Protein AF-A0A937UUH0-F1 (afdb_monomer)

Sequence (78 aa):
MFVFAAIAFPVVLLGLLLAMERVERPLNAAD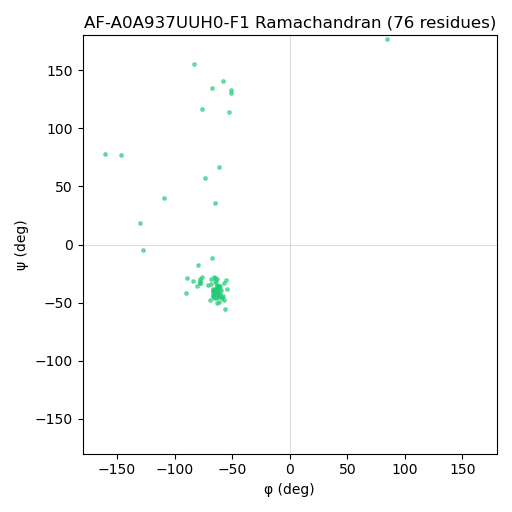TRKGIEGFLDNARPDEVNTFVNQGLAAALERYRRRLRRPPPGKHRAA

Solvent-accessible surface area (backbone atoms only — not comparable to full-atom values): 4686 Å² total; per-residue (Å²): 117,67,68,58,50,68,56,47,48,61,53,53,51,50,50,53,59,63,47,36,65,71,59,44,50,64,53,58,71,50,49,50,73,74,50,44,59,58,38,75,77,66,59,47,74,74,40,51,52,34,28,75,77,63,32,63,71,56,20,49,54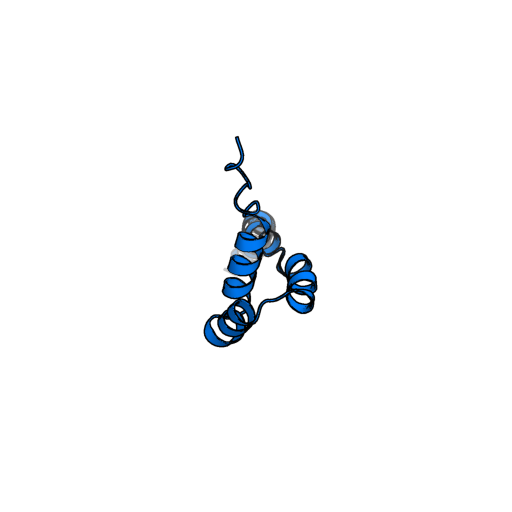,52,52,50,51,55,74,68,47,72,76,82,71,92,80,82,86,129

Organism: NCBI:txid1836974

Foldseek 3Di:
DVVCCVVVVVVVVVVVVVCVVVVVVVVVVCPVVVQVVVCVVPPDPVLVVCCVPPNSVRSSVVVVVVVPDDDPDPPPDD

Radius of gyration: 22.07 Å; Cα contacts (8 Å, |Δi|>4): 22; chains: 1; bounding box: 68×20×51 Å

pLDDT: mean 80.17, std 13.59, range [53.19, 95.94]

Mean predicted aligned error: 11.37 Å

Structure (mmCIF, N/CA/C/O backbone):
data_AF-A0A937UUH0-F1
#
_entry.id   AF-A0A937UUH0-F1
#
loop_
_atom_site.group_PDB
_atom_site.id
_atom_site.type_symbol
_atom_site.label_atom_id
_atom_site.label_alt_id
_atom_site.label_comp_id
_atom_site.label_asym_id
_atom_site.label_entity_id
_atom_site.label_seq_id
_atom_site.pdbx_PDB_ins_code
_atom_site.Cartn_x
_atom_site.Cartn_y
_atom_site.Cartn_z
_atom_site.occupancy
_atom_site.B_iso_or_equiv
_atom_site.auth_seq_id
_atom_site.auth_comp_id
_atom_site.auth_asym_id
_atom_site.auth_atom_id
_atom_site.pdbx_PDB_model_num
ATOM 1 N N . MET A 1 1 ? 24.678 -7.187 -26.391 1.00 74.31 1 MET A N 1
ATOM 2 C CA . MET A 1 1 ? 23.964 -7.586 -25.154 1.00 74.31 1 MET A CA 1
ATOM 3 C C . MET A 1 1 ? 23.787 -6.406 -24.195 1.00 74.31 1 MET A C 1
ATOM 5 O O . MET A 1 1 ? 22.649 -6.077 -23.895 1.00 74.31 1 MET A O 1
ATOM 9 N N . PHE A 1 2 ? 24.853 -5.697 -23.799 1.00 86.19 2 PHE A N 1
ATOM 10 C CA . PHE A 1 2 ? 24.767 -4.545 -22.876 1.00 86.19 2 PHE A CA 1
ATOM 11 C C . PHE A 1 2 ? 23.958 -3.338 -23.382 1.00 86.19 2 PHE A C 1
ATOM 13 O O . PHE A 1 2 ? 23.256 -2.714 -22.597 1.00 86.19 2 PHE A O 1
ATOM 20 N N . VAL A 1 3 ? 24.000 -3.035 -24.684 1.00 91.25 3 VAL A N 1
ATOM 21 C CA . VAL A 1 3 ? 23.275 -1.885 -25.268 1.00 91.25 3 VAL A CA 1
ATOM 22 C C . VAL A 1 3 ? 21.759 -2.002 -25.076 1.00 91.25 3 VAL A C 1
ATOM 24 O O . VAL A 1 3 ? 21.096 -1.023 -24.755 1.00 91.25 3 VAL A O 1
ATOM 27 N N . PHE A 1 4 ? 21.213 -3.215 -25.200 1.00 93.12 4 PHE A N 1
ATOM 28 C CA . PHE A 1 4 ? 19.791 -3.459 -24.960 1.00 93.12 4 PHE A CA 1
ATOM 29 C C . PHE A 1 4 ? 19.428 -3.234 -23.489 1.00 93.12 4 PHE A C 1
ATOM 31 O O . PHE A 1 4 ? 18.450 -2.555 -23.202 1.00 93.12 4 PHE A O 1
ATOM 38 N N . ALA A 1 5 ? 20.246 -3.734 -22.557 1.00 91.25 5 ALA A N 1
ATOM 39 C CA . ALA A 1 5 ? 20.036 -3.521 -21.127 1.00 91.25 5 ALA A CA 1
ATOM 40 C C . ALA A 1 5 ? 20.138 -2.035 -20.739 1.00 91.25 5 ALA A C 1
ATOM 42 O O . ALA A 1 5 ? 19.329 -1.559 -19.950 1.00 91.25 5 ALA A O 1
ATOM 43 N N . ALA A 1 6 ? 21.074 -1.292 -21.336 1.00 94.31 6 ALA A N 1
ATOM 44 C CA . ALA A 1 6 ? 21.260 0.137 -21.085 1.00 94.31 6 ALA A CA 1
ATOM 45 C C . ALA A 1 6 ? 20.043 0.987 -21.492 1.00 94.31 6 ALA A C 1
ATOM 47 O O . ALA A 1 6 ? 19.783 2.010 -20.867 1.00 94.31 6 ALA A O 1
ATOM 48 N N . ILE A 1 7 ? 19.285 0.554 -22.505 1.00 93.75 7 ILE A N 1
ATOM 49 C CA . ILE A 1 7 ? 18.058 1.227 -22.961 1.00 93.75 7 ILE A CA 1
ATOM 50 C C . ILE A 1 7 ? 16.828 0.684 -22.224 1.00 93.75 7 ILE A C 1
ATOM 52 O O . ILE A 1 7 ? 15.959 1.447 -21.813 1.00 93.75 7 ILE A O 1
ATOM 56 N N . ALA A 1 8 ? 16.751 -0.631 -22.017 1.00 95.12 8 ALA A N 1
ATOM 57 C CA . ALA A 1 8 ? 15.622 -1.263 -21.346 1.00 95.12 8 ALA A CA 1
ATOM 58 C C . ALA A 1 8 ? 15.528 -0.858 -19.869 1.00 95.12 8 ALA A C 1
ATOM 60 O O . ALA A 1 8 ? 14.431 -0.632 -19.368 1.00 95.12 8 ALA A O 1
ATOM 61 N N . PHE A 1 9 ? 16.662 -0.725 -19.176 1.00 94.56 9 PHE A N 1
ATOM 62 C CA . PHE A 1 9 ? 16.702 -0.376 -17.757 1.00 94.56 9 PHE A CA 1
ATOM 63 C C . PHE A 1 9 ? 15.980 0.944 -17.423 1.00 94.56 9 PHE A C 1
ATOM 65 O O . PHE A 1 9 ? 15.054 0.900 -16.612 1.00 94.56 9 PHE A O 1
ATOM 7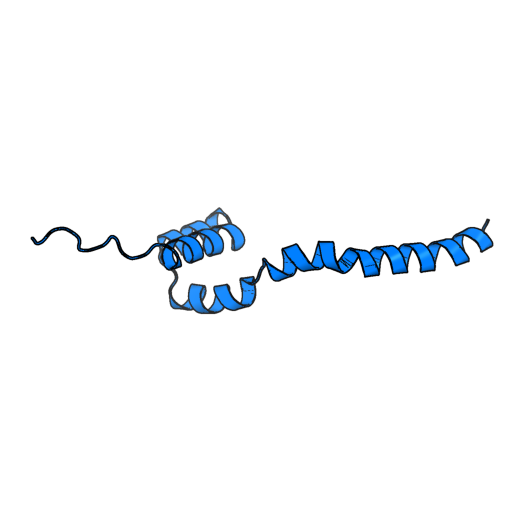2 N N . PRO A 1 10 ? 16.306 2.100 -18.041 1.00 95.12 10 PRO A N 1
ATOM 73 C CA . PRO A 1 10 ? 15.605 3.350 -17.750 1.00 95.12 10 PRO A CA 1
ATOM 74 C C . PRO A 1 10 ? 14.125 3.300 -18.147 1.00 95.12 10 PRO A C 1
ATOM 76 O O . PRO A 1 10 ? 13.296 3.874 -17.449 1.00 95.12 10 PRO A O 1
ATOM 79 N N . VAL A 1 11 ? 13.768 2.577 -19.215 1.00 95.94 11 VAL A N 1
ATOM 80 C CA . VAL A 1 11 ? 12.367 2.416 -19.645 1.00 95.94 11 VAL A CA 1
ATOM 81 C C . VAL A 1 11 ? 11.561 1.609 -18.625 1.00 95.94 11 VAL A C 1
ATOM 83 O O . VAL A 1 11 ? 10.459 2.007 -18.255 1.00 95.94 11 VAL A O 1
ATOM 86 N N . VAL A 1 12 ? 12.119 0.506 -18.121 1.00 94.75 12 VAL A N 1
ATOM 87 C CA . VAL A 1 12 ? 11.499 -0.300 -17.059 1.00 94.75 12 VAL A CA 1
ATOM 88 C C . VAL A 1 12 ? 11.374 0.509 -15.770 1.00 94.75 12 VAL A C 1
ATOM 90 O O . VAL A 1 12 ? 10.337 0.450 -15.113 1.00 94.75 12 VAL A O 1
ATOM 93 N N . LEU A 1 13 ? 12.393 1.298 -15.426 1.00 94.62 13 LEU A N 1
ATOM 94 C CA . LEU A 1 13 ? 12.396 2.133 -14.227 1.00 94.62 13 LEU A CA 1
ATOM 95 C C . LEU A 1 13 ? 11.342 3.246 -14.319 1.00 94.62 13 LEU A C 1
ATOM 97 O O . LEU A 1 13 ? 10.592 3.448 -13.370 1.00 94.62 13 LEU A O 1
ATOM 101 N N . LEU A 1 14 ? 11.203 3.894 -15.480 1.00 93.94 14 LEU A N 1
ATOM 102 C CA . LEU A 1 14 ? 10.114 4.836 -15.758 1.00 93.94 14 LEU A CA 1
ATOM 103 C C . LEU A 1 14 ? 8.738 4.170 -15.668 1.00 93.94 14 LEU A C 1
ATOM 105 O O . LEU A 1 14 ? 7.828 4.745 -15.079 1.00 93.94 14 LEU A O 1
ATOM 109 N N . GLY A 1 15 ? 8.587 2.953 -16.196 1.00 93.19 15 GLY A N 1
ATOM 110 C CA . GLY A 1 15 ? 7.354 2.176 -16.063 1.00 93.19 15 GLY A CA 1
ATOM 111 C C . GLY A 1 15 ? 7.011 1.858 -14.604 1.00 93.19 15 GLY A C 1
ATOM 112 O O . GLY A 1 15 ? 5.864 2.011 -14.193 1.00 93.19 15 GLY A O 1
ATOM 113 N N . LEU A 1 16 ? 8.011 1.484 -13.803 1.00 90.12 16 LEU A N 1
ATOM 114 C CA . LEU A 1 16 ? 7.882 1.265 -12.359 1.00 90.12 16 LEU A CA 1
ATOM 115 C C . LEU A 1 16 ? 7.490 2.544 -11.613 1.00 90.12 16 LEU A C 1
ATOM 117 O O . LEU A 1 16 ? 6.612 2.500 -10.755 1.00 90.12 16 LEU A O 1
ATOM 121 N N . LEU A 1 17 ? 8.107 3.677 -11.954 1.00 89.94 17 LEU A N 1
ATOM 122 C CA . LEU A 1 17 ? 7.768 4.978 -11.378 1.00 89.94 17 LEU A CA 1
ATOM 123 C C . LEU A 1 17 ? 6.353 5.415 -11.760 1.00 89.94 17 LEU A C 1
ATOM 125 O O . LEU A 1 17 ? 5.632 5.908 -10.905 1.00 89.94 17 LEU A O 1
ATOM 129 N N . LEU A 1 18 ? 5.909 5.188 -12.998 1.00 87.75 18 LEU A N 1
ATOM 130 C CA . LEU A 1 18 ? 4.520 5.456 -13.389 1.00 87.75 18 LEU A CA 1
ATOM 131 C C . LEU A 1 18 ? 3.538 4.548 -12.639 1.00 87.75 18 LEU A C 1
ATOM 133 O O . LEU A 1 18 ? 2.460 4.974 -12.229 1.00 87.75 18 LEU A O 1
ATOM 137 N N . ALA A 1 19 ? 3.924 3.288 -12.432 1.00 86.31 19 ALA A N 1
ATOM 138 C CA . ALA A 1 19 ? 3.145 2.331 -11.662 1.00 86.31 19 ALA A CA 1
ATOM 139 C C . ALA A 1 19 ? 3.073 2.680 -10.165 1.00 86.31 19 ALA A C 1
ATOM 141 O O . ALA A 1 19 ? 2.232 2.102 -9.467 1.00 86.31 19 ALA A O 1
ATOM 142 N N . MET A 1 20 ? 3.882 3.630 -9.667 1.00 83.62 20 MET A N 1
ATOM 143 C CA . MET A 1 20 ? 3.801 4.087 -8.279 1.00 83.62 20 MET A CA 1
ATOM 144 C C . MET A 1 20 ? 2.407 4.575 -7.919 1.00 83.62 20 MET A C 1
ATOM 146 O O . MET A 1 20 ? 1.995 4.299 -6.808 1.00 83.62 20 MET A O 1
ATOM 150 N N . GLU A 1 21 ? 1.593 5.129 -8.824 1.00 69.38 21 GLU A N 1
ATOM 151 C CA . GLU A 1 21 ? 0.208 5.493 -8.470 1.00 69.38 21 GLU A CA 1
ATOM 152 C C . GLU A 1 21 ? -0.597 4.279 -7.944 1.00 69.38 21 GLU A C 1
ATOM 154 O O . GLU A 1 21 ? -1.432 4.387 -7.040 1.00 69.38 21 GLU A O 1
ATOM 159 N N . ARG A 1 22 ? -0.317 3.072 -8.456 1.00 73.25 22 ARG A N 1
ATOM 160 C CA . ARG A 1 22 ? -0.951 1.824 -8.005 1.00 73.25 22 ARG A CA 1
ATOM 161 C C . ARG A 1 22 ? -0.392 1.325 -6.671 1.00 73.25 22 ARG A C 1
ATOM 163 O O . ARG A 1 22 ? -1.125 0.668 -5.934 1.00 73.25 22 ARG A O 1
ATOM 170 N N . VAL A 1 23 ? 0.866 1.640 -6.369 1.00 64.75 23 VAL A N 1
ATOM 171 C CA . VAL A 1 23 ? 1.572 1.309 -5.115 1.00 64.75 23 VAL A CA 1
ATOM 172 C C . VAL A 1 23 ? 1.274 2.340 -4.019 1.00 64.75 23 VAL A C 1
ATOM 174 O O . VAL A 1 23 ? 1.165 2.005 -2.843 1.00 64.75 23 VAL A O 1
ATOM 177 N N . GLU A 1 24 ? 1.047 3.587 -4.401 1.00 62.09 24 GLU A N 1
ATOM 178 C CA . GLU A 1 24 ? 0.748 4.711 -3.526 1.00 62.09 24 GLU A CA 1
ATOM 179 C C . GLU A 1 24 ? -0.702 4.685 -3.053 1.00 62.09 24 GLU A C 1
ATOM 181 O O . GLU A 1 24 ? -0.974 5.057 -1.919 1.00 62.09 24 GLU A O 1
ATOM 186 N N . ARG A 1 25 ? -1.656 4.199 -3.859 1.00 59.69 25 ARG A N 1
ATOM 187 C CA . ARG A 1 25 ? -3.059 4.050 -3.424 1.00 59.69 25 ARG A CA 1
ATOM 188 C C . ARG A 1 25 ? -3.246 3.179 -2.168 1.00 59.69 25 ARG A C 1
ATOM 190 O O . ARG A 1 25 ? -3.960 3.629 -1.271 1.00 59.69 25 ARG A O 1
ATOM 197 N N . PRO A 1 26 ? -2.649 1.978 -2.035 1.00 60.06 26 PRO A N 1
ATOM 198 C CA . PRO A 1 26 ? -2.722 1.219 -0.788 1.00 60.06 26 PRO A CA 1
ATOM 199 C C . PRO A 1 26 ? -1.938 1.886 0.354 1.00 60.06 26 PRO A C 1
ATOM 201 O O . PRO A 1 26 ? -2.366 1.788 1.502 1.00 60.06 26 PRO A O 1
ATOM 204 N N . LEU A 1 27 ? -0.861 2.625 0.060 1.00 56.56 27 LEU A N 1
ATOM 205 C CA . LEU A 1 27 ? -0.120 3.404 1.062 1.00 56.56 27 LEU A CA 1
ATOM 206 C C . LEU A 1 27 ? -0.901 4.631 1.569 1.00 56.56 27 LEU A C 1
ATOM 208 O O . LEU A 1 27 ? -0.836 4.945 2.750 1.00 56.56 27 LEU A O 1
ATOM 212 N N . ASN A 1 28 ? -1.687 5.289 0.718 1.00 55.31 28 ASN A N 1
ATOM 213 C CA . ASN A 1 28 ? -2.559 6.405 1.095 1.00 55.31 28 ASN A CA 1
ATOM 214 C C . ASN A 1 28 ? -3.842 5.923 1.791 1.00 55.31 28 ASN A C 1
ATOM 216 O O . ASN A 1 28 ? -4.352 6.596 2.682 1.00 55.31 28 ASN A O 1
ATOM 220 N N . ALA A 1 29 ? -4.356 4.736 1.444 1.00 54.66 29 ALA A N 1
ATOM 221 C CA . ALA A 1 29 ? -5.408 4.075 2.224 1.00 54.66 29 ALA A CA 1
ATOM 222 C C . ALA A 1 29 ? -4.905 3.656 3.620 1.00 54.66 29 ALA A C 1
ATOM 224 O O . ALA A 1 29 ? -5.666 3.656 4.598 1.00 54.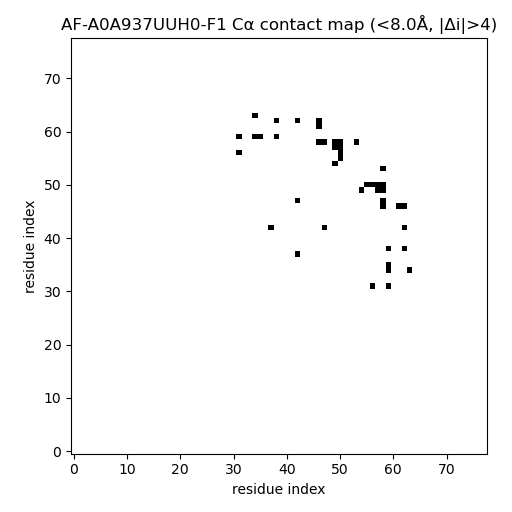66 29 ALA A O 1
ATOM 225 N N . ALA A 1 30 ? -3.600 3.397 3.734 1.00 53.44 30 ALA A N 1
ATOM 226 C CA . ALA A 1 30 ? -2.868 3.413 4.988 1.00 53.44 30 ALA A CA 1
ATOM 227 C C . ALA A 1 30 ? -2.650 4.863 5.469 1.00 53.44 30 ALA A C 1
ATOM 229 O O . ALA A 1 30 ? -1.550 5.275 5.826 1.00 53.44 30 ALA A O 1
ATOM 230 N N . ASP A 1 31 ? -3.754 5.600 5.637 1.00 55.44 31 ASP A N 1
ATOM 231 C CA . ASP A 1 31 ? -3.912 6.790 6.490 1.00 55.44 31 ASP A CA 1
ATOM 232 C C . ASP A 1 31 ? -3.740 6.411 7.987 1.00 55.44 31 ASP A C 1
ATOM 234 O O . ASP A 1 31 ? -4.462 6.817 8.902 1.00 55.44 31 ASP A O 1
ATOM 238 N N . THR A 1 32 ? -2.829 5.472 8.219 1.00 59.81 32 THR A N 1
ATOM 239 C CA . THR A 1 32 ? -2.418 4.852 9.462 1.00 59.81 32 THR A CA 1
ATOM 240 C C . THR A 1 32 ? -1.890 5.944 10.374 1.00 59.81 32 THR A C 1
ATOM 242 O O . THR A 1 32 ? -2.269 5.985 11.535 1.00 59.81 32 THR A O 1
ATOM 245 N N . ARG A 1 33 ? -1.152 6.925 9.837 1.00 62.84 33 ARG A N 1
ATOM 246 C CA . ARG A 1 33 ? -0.607 8.038 10.623 1.00 62.84 33 ARG A CA 1
ATOM 247 C C . ARG A 1 33 ? -1.689 8.916 11.264 1.00 62.84 33 ARG A C 1
ATOM 249 O O . ARG A 1 33 ? -1.591 9.175 12.455 1.00 62.84 33 ARG A O 1
ATOM 256 N N . LYS A 1 34 ? -2.745 9.300 10.531 1.00 66.19 34 LYS A N 1
ATOM 257 C CA . LYS A 1 34 ? -3.866 10.077 11.103 1.00 66.19 34 LYS A CA 1
ATOM 258 C C . LYS A 1 34 ? -4.703 9.273 12.098 1.00 66.19 34 LYS A C 1
ATOM 260 O O . LYS A 1 34 ? -5.225 9.831 13.053 1.00 66.19 34 LYS A O 1
ATOM 265 N N . GLY A 1 35 ? -4.858 7.969 11.866 1.00 71.81 35 GLY A N 1
ATOM 266 C CA . GLY A 1 35 ? -5.638 7.099 12.750 1.00 71.81 35 GLY A CA 1
ATOM 267 C C . GLY A 1 35 ? -4.909 6.692 14.033 1.00 71.81 35 GLY A C 1
ATOM 268 O O . GLY A 1 35 ? -5.569 6.459 15.039 1.00 71.81 35 GLY A O 1
ATOM 269 N N . ILE A 1 36 ? -3.574 6.599 13.999 1.00 82.62 36 ILE A N 1
ATOM 270 C CA . ILE A 1 36 ? -2.748 6.147 15.129 1.00 82.62 36 ILE A CA 1
ATOM 271 C C . ILE A 1 36 ? -2.841 7.102 16.309 1.00 82.62 36 ILE A C 1
ATOM 273 O O . ILE A 1 36 ? -3.009 6.633 17.423 1.00 82.62 36 ILE A O 1
ATOM 277 N N . GLU A 1 37 ? -2.732 8.409 16.086 1.00 83.69 37 GLU A N 1
ATOM 278 C CA . GLU A 1 37 ? -2.711 9.384 17.183 1.00 83.69 37 GLU A CA 1
ATOM 279 C C . GLU A 1 37 ? -4.025 9.326 17.979 1.00 83.69 37 GLU A C 1
ATOM 281 O O . GLU A 1 37 ? -4.027 9.055 19.177 1.00 83.69 37 GLU A O 1
ATOM 286 N N . GLY A 1 38 ? -5.164 9.369 17.278 1.00 83.00 38 GLY A N 1
ATOM 287 C CA . GLY A 1 38 ? -6.477 9.195 17.903 1.00 83.00 38 GLY A CA 1
ATOM 288 C C . GLY A 1 38 ? -6.710 7.802 18.504 1.00 83.00 38 GLY A C 1
ATOM 289 O O . GLY A 1 38 ? -7.474 7.674 19.464 1.00 83.00 38 GLY A O 1
ATOM 290 N N . PHE A 1 39 ? -6.069 6.762 17.961 1.00 84.94 39 PHE A N 1
ATOM 291 C CA . PHE A 1 39 ? -6.085 5.421 18.541 1.00 84.94 39 PHE A CA 1
ATOM 292 C C . PHE A 1 39 ? -5.301 5.379 19.853 1.00 84.94 39 PHE A C 1
ATOM 294 O O . PHE A 1 39 ? -5.832 4.891 20.836 1.00 84.94 39 PHE A O 1
ATOM 301 N N . LEU A 1 40 ? -4.086 5.919 19.914 1.00 86.56 40 LEU A N 1
ATOM 302 C CA . LEU A 1 40 ? -3.289 5.926 21.144 1.00 86.56 40 LEU A CA 1
ATOM 303 C C . LEU A 1 40 ? -3.991 6.687 22.276 1.00 86.56 40 LEU A C 1
ATOM 305 O O . LEU A 1 40 ? -3.957 6.230 23.415 1.00 86.56 40 LEU A O 1
ATOM 309 N N . ASP A 1 41 ? -4.700 7.767 21.948 1.00 88.44 41 ASP A N 1
ATOM 310 C CA . ASP A 1 41 ? -5.434 8.559 22.938 1.00 88.44 41 ASP A CA 1
ATOM 311 C C . ASP A 1 41 ? -6.770 7.928 23.373 1.00 88.44 41 ASP A C 1
ATOM 313 O O . ASP A 1 41 ? -7.204 8.107 24.508 1.00 88.44 41 ASP A O 1
ATOM 317 N N . ASN A 1 42 ? -7.465 7.214 22.476 1.00 87.31 42 ASN A N 1
ATOM 318 C CA . ASN A 1 42 ? -8.859 6.780 22.686 1.00 87.31 42 ASN A CA 1
ATOM 319 C C . ASN A 1 42 ? -9.105 5.280 22.426 1.00 87.31 42 ASN A C 1
ATOM 321 O O . ASN A 1 42 ? -10.255 4.869 22.179 1.00 87.31 42 ASN A O 1
ATOM 325 N N . ALA A 1 43 ? -8.051 4.463 22.412 1.00 85.94 43 ALA A N 1
ATOM 326 C CA . ALA A 1 43 ? -8.157 3.021 22.223 1.00 85.94 43 ALA A CA 1
ATOM 327 C C . ALA A 1 43 ? -8.841 2.376 23.424 1.00 85.94 43 ALA A C 1
ATOM 329 O O . ALA A 1 43 ? -8.520 2.633 24.585 1.00 85.94 43 ALA A O 1
ATOM 330 N N . ARG A 1 44 ? -9.784 1.483 23.133 1.00 88.12 44 ARG A N 1
ATOM 331 C CA . ARG A 1 44 ? -10.417 0.649 24.156 1.00 88.12 44 ARG A CA 1
ATOM 332 C C . ARG A 1 44 ? -9.558 -0.584 24.463 1.00 88.12 44 ARG A C 1
ATOM 334 O O . ARG A 1 44 ? -8.835 -1.045 23.578 1.00 88.12 44 ARG A O 1
ATOM 341 N N . PRO A 1 45 ? -9.671 -1.183 25.663 1.00 89.19 45 PRO A N 1
ATOM 342 C CA . PRO A 1 45 ? -8.885 -2.362 26.049 1.00 89.19 45 PRO A CA 1
ATOM 343 C C . PRO A 1 45 ? -9.001 -3.528 25.056 1.00 89.19 45 PRO A C 1
ATOM 345 O O . PRO A 1 45 ? -8.022 -4.195 24.738 1.00 89.19 45 PRO A O 1
ATOM 348 N N . ASP A 1 46 ? -10.193 -3.738 24.506 1.00 87.75 46 ASP A N 1
ATOM 349 C CA . ASP A 1 46 ? -10.500 -4.729 23.477 1.00 87.75 46 ASP A CA 1
ATOM 350 C C . ASP A 1 46 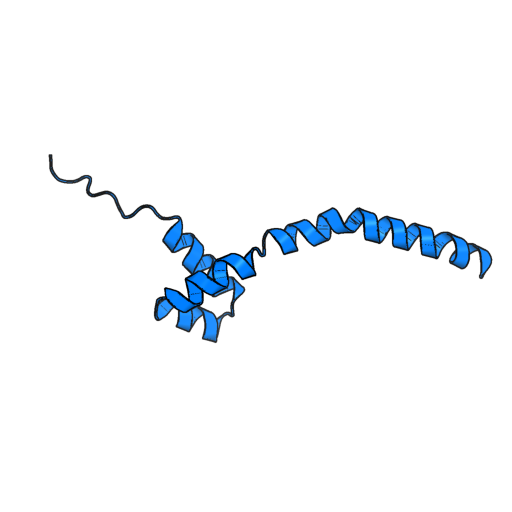? -9.784 -4.456 22.137 1.00 87.75 46 ASP A C 1
ATOM 352 O O . ASP A 1 46 ? -9.393 -5.388 21.425 1.00 87.75 46 ASP A O 1
ATOM 356 N N . GLU A 1 47 ? -9.546 -3.189 21.802 1.00 88.69 47 GLU A N 1
ATOM 357 C CA . GLU A 1 47 ? -8.804 -2.783 20.606 1.00 88.69 47 GLU A CA 1
ATOM 358 C C . GLU A 1 47 ? -7.288 -2.884 20.824 1.00 88.69 47 GLU A C 1
ATOM 360 O O . GLU A 1 47 ? -6.576 -3.324 19.923 1.00 88.69 47 GLU A O 1
ATOM 365 N N . VAL A 1 48 ? -6.800 -2.586 22.034 1.00 90.06 48 VAL A N 1
ATOM 366 C CA . VAL A 1 48 ? -5.399 -2.823 22.430 1.00 90.06 48 VAL A CA 1
ATOM 367 C C . VAL A 1 48 ? -5.085 -4.320 22.449 1.00 90.06 48 VAL A C 1
ATOM 369 O O . VAL A 1 48 ? -4.054 -4.748 21.940 1.00 90.06 48 VAL A O 1
ATOM 372 N N . ASN A 1 49 ? -5.999 -5.155 22.945 1.00 92.56 49 ASN A N 1
ATOM 373 C CA . ASN A 1 49 ? -5.833 -6.605 22.885 1.00 92.56 49 ASN A CA 1
ATOM 374 C C . ASN A 1 49 ? -5.781 -7.109 21.432 1.00 92.56 49 ASN A C 1
ATOM 376 O O . ASN A 1 49 ? -5.017 -8.012 21.099 1.00 92.56 49 ASN A O 1
ATOM 380 N N . THR A 1 50 ? -6.563 -6.499 20.539 1.00 90.94 50 THR A N 1
ATOM 381 C CA . THR A 1 50 ? -6.484 -6.787 19.100 1.00 90.94 50 THR A CA 1
ATOM 382 C C . THR A 1 50 ? -5.136 -6.341 18.525 1.00 90.94 50 THR A C 1
ATOM 384 O O . THR A 1 50 ? -4.545 -7.077 17.744 1.00 90.94 50 THR A O 1
ATOM 387 N N . PHE A 1 51 ? -4.610 -5.188 18.947 1.00 90.00 51 PHE A N 1
ATOM 388 C CA . PHE A 1 51 ? -3.280 -4.715 18.555 1.00 90.00 51 PHE A CA 1
ATOM 389 C C . PHE A 1 51 ? -2.177 -5.704 18.951 1.00 90.00 51 PHE A C 1
ATOM 391 O O . PHE A 1 51 ? -1.348 -6.048 18.113 1.00 90.00 51 PHE A O 1
ATOM 398 N N . VAL A 1 52 ? -2.210 -6.217 20.183 1.00 92.62 52 VAL A N 1
ATOM 399 C CA . VAL A 1 52 ? -1.216 -7.182 20.682 1.00 92.62 52 VAL A CA 1
ATOM 400 C C . VAL A 1 52 ? -1.287 -8.514 19.928 1.00 92.62 52 VAL A C 1
ATOM 402 O O . VAL A 1 52 ? -0.254 -9.070 19.572 1.00 92.62 52 VAL A O 1
ATOM 405 N N . ASN A 1 53 ? -2.492 -9.021 19.652 1.00 94.12 53 ASN A N 1
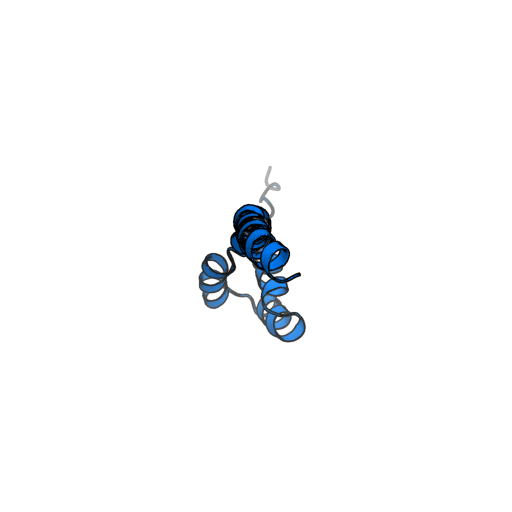ATOM 406 C CA . ASN A 1 53 ? -2.660 -10.357 19.067 1.00 94.12 53 ASN A CA 1
ATOM 407 C C . ASN A 1 53 ? -2.653 -10.382 17.529 1.00 94.12 53 ASN A C 1
ATOM 409 O O . ASN A 1 53 ? -2.323 -11.403 16.936 1.00 94.12 53 ASN A O 1
ATOM 413 N N . GLN A 1 54 ? -3.080 -9.299 16.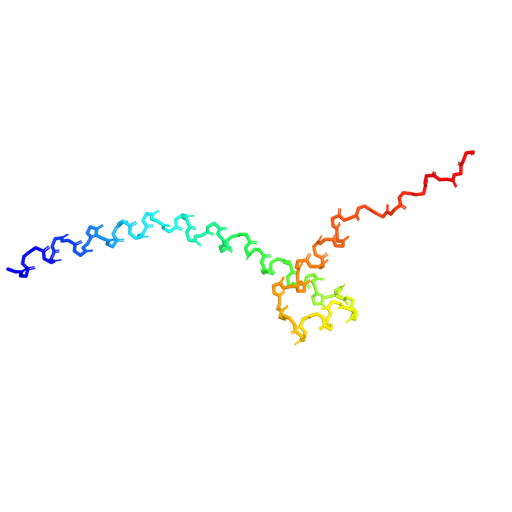873 1.00 91.62 54 GLN A N 1
ATOM 414 C CA . GLN A 1 54 ? -3.350 -9.257 15.425 1.00 91.62 54 GLN A CA 1
ATOM 415 C C . GLN A 1 54 ? -2.627 -8.103 14.711 1.00 91.62 54 GLN A C 1
ATOM 417 O O . GLN A 1 54 ? -2.684 -7.999 13.485 1.00 91.62 54 GLN A O 1
ATOM 422 N N . GLY A 1 55 ? -1.939 -7.236 15.458 1.00 88.75 55 GLY A N 1
ATOM 423 C CA . GLY A 1 55 ? -1.179 -6.114 14.923 1.00 88.75 55 GLY A CA 1
ATOM 424 C C . GLY A 1 55 ? -2.000 -4.847 14.656 1.00 88.75 55 GLY A C 1
ATOM 425 O O . GLY A 1 55 ? -3.222 -4.778 14.819 1.00 88.75 55 GLY A O 1
ATOM 426 N N . LEU A 1 56 ? -1.288 -3.804 14.222 1.00 85.62 56 LEU A N 1
ATOM 427 C CA . LEU A 1 56 ? -1.803 -2.435 14.113 1.00 85.62 56 LEU A CA 1
ATOM 428 C C . LEU A 1 56 ? -2.898 -2.250 13.065 1.00 85.62 56 LEU A C 1
ATOM 430 O O . LEU A 1 56 ? -3.870 -1.538 13.314 1.00 85.62 56 LEU A O 1
ATOM 434 N N . ALA A 1 57 ? -2.771 -2.908 11.913 1.00 83.25 57 ALA A N 1
ATOM 435 C CA . ALA A 1 57 ? -3.756 -2.798 10.841 1.00 83.25 57 ALA A CA 1
ATOM 436 C C . ALA A 1 57 ? -5.139 -3.307 11.288 1.00 83.25 57 ALA A C 1
ATOM 438 O O . ALA A 1 57 ? -6.146 -2.630 11.078 1.00 83.25 57 ALA A O 1
ATOM 439 N N . ALA A 1 58 ? -5.182 -4.456 11.970 1.00 85.44 58 ALA A N 1
ATOM 440 C CA . ALA A 1 58 ? -6.417 -5.047 12.483 1.00 85.44 58 ALA A CA 1
ATOM 441 C C . ALA A 1 58 ? -7.059 -4.190 13.589 1.00 85.44 58 ALA A C 1
ATOM 443 O O . ALA A 1 58 ? -8.279 -3.999 13.608 1.00 85.44 58 ALA A O 1
ATOM 444 N N . ALA A 1 59 ? -6.244 -3.624 14.484 1.00 90.50 59 ALA A N 1
ATOM 445 C CA . ALA A 1 59 ? -6.721 -2.746 15.550 1.00 90.50 59 ALA A CA 1
ATOM 446 C C . ALA A 1 59 ? -7.300 -1.422 15.014 1.00 90.50 59 ALA A C 1
ATOM 448 O O . ALA A 1 59 ? -8.392 -1.018 15.422 1.00 90.50 59 ALA A O 1
ATOM 449 N N . LEU A 1 60 ? -6.626 -0.781 14.051 1.00 87.62 60 LEU A N 1
ATOM 450 C CA . LEU A 1 60 ? -7.088 0.465 13.426 1.00 87.62 60 LEU A CA 1
ATOM 451 C C . LEU A 1 60 ? -8.370 0.279 12.614 1.00 87.62 60 LEU A C 1
ATOM 453 O O . LEU A 1 60 ? -9.252 1.134 12.659 1.00 87.62 60 LEU A O 1
ATOM 457 N N . GLU A 1 61 ? -8.502 -0.835 11.893 1.00 86.75 61 GLU A N 1
ATOM 458 C CA . GLU A 1 61 ? -9.733 -1.194 11.180 1.00 86.75 61 GLU A CA 1
ATOM 459 C C . GLU A 1 61 ? -10.921 -1.284 12.158 1.00 86.75 61 GLU A C 1
ATOM 461 O O . GLU A 1 61 ? -11.994 -0.727 11.903 1.00 86.75 61 GLU A O 1
ATOM 466 N N . ARG A 1 62 ? -10.724 -1.918 13.323 1.00 86.56 62 ARG A N 1
ATOM 467 C CA . ARG A 1 62 ? -11.747 -2.040 14.376 1.00 86.56 62 ARG A CA 1
ATOM 468 C C . ARG A 1 62 ? -12.113 -0.685 14.990 1.00 86.56 62 ARG A C 1
ATOM 470 O O . ARG A 1 62 ? -13.300 -0.369 15.093 1.00 86.56 62 ARG A O 1
ATOM 477 N N . TYR A 1 63 ? -11.112 0.130 15.314 1.00 88.19 63 TYR A N 1
ATOM 478 C CA . TYR A 1 63 ? -11.286 1.491 15.825 1.00 88.19 63 TYR A CA 1
ATOM 479 C C . TYR A 1 63 ? -12.045 2.390 14.831 1.00 88.19 63 TYR A C 1
ATOM 481 O O . TYR A 1 63 ? -13.024 3.049 15.187 1.00 88.19 63 TYR A O 1
ATOM 489 N N . ARG A 1 64 ? -11.685 2.348 13.540 1.00 86.19 64 ARG A N 1
ATOM 490 C CA . ARG A 1 64 ? -12.385 3.088 12.474 1.00 86.19 64 ARG A CA 1
ATOM 491 C C . ARG A 1 64 ? -13.834 2.632 12.311 1.00 86.19 64 ARG A C 1
ATOM 493 O O . ARG A 1 64 ? -14.715 3.469 12.125 1.00 86.19 64 ARG A O 1
ATOM 500 N N . ARG A 1 65 ? -14.116 1.327 12.404 1.00 87.88 65 ARG A N 1
ATOM 501 C CA . ARG A 1 65 ? -15.497 0.805 12.380 1.00 87.88 65 ARG A CA 1
ATOM 502 C C . ARG A 1 65 ? -16.321 1.297 13.565 1.00 87.88 65 ARG A C 1
ATOM 504 O O . ARG A 1 65 ? -17.507 1.561 13.386 1.00 87.88 65 ARG A O 1
ATOM 511 N N . ARG A 1 66 ? -15.712 1.447 14.746 1.00 86.44 66 ARG A N 1
ATOM 512 C CA . ARG A 1 66 ? -16.366 2.044 15.919 1.00 86.44 66 ARG A CA 1
ATOM 513 C C . ARG A 1 66 ? -16.732 3.501 15.659 1.00 86.44 66 ARG A C 1
ATOM 515 O O . ARG A 1 66 ? -17.882 3.864 15.855 1.00 86.44 66 ARG A O 1
ATOM 522 N N . LEU A 1 67 ? -15.781 4.299 15.173 1.00 83.62 67 LEU A N 1
ATOM 523 C CA . LEU A 1 67 ? -15.995 5.715 14.847 1.00 83.62 67 LEU A CA 1
ATOM 524 C C . LEU A 1 67 ? -17.053 5.926 13.756 1.00 83.62 67 LEU A C 1
ATOM 526 O O . LEU A 1 67 ? -17.797 6.898 13.794 1.00 83.62 67 LEU A O 1
ATOM 530 N N . ARG A 1 68 ? -17.120 5.017 12.776 1.00 83.44 68 ARG A N 1
ATOM 531 C CA . ARG A 1 68 ? -18.089 5.073 11.672 1.00 83.44 68 ARG A CA 1
ATOM 532 C C . ARG A 1 68 ? -19.482 4.575 12.037 1.00 83.44 68 ARG A C 1
ATOM 534 O O . ARG A 1 68 ? -20.414 4.850 11.288 1.00 83.44 68 ARG A O 1
ATOM 541 N N . ARG A 1 69 ? -19.647 3.821 13.128 1.00 80.88 69 ARG A N 1
ATOM 542 C CA . ARG A 1 69 ? -20.979 3.421 13.589 1.00 80.88 69 ARG A CA 1
ATOM 543 C C . ARG A 1 69 ? -21.625 4.626 14.275 1.00 80.88 69 ARG A C 1
ATOM 545 O O . ARG A 1 69 ? -21.118 5.046 15.314 1.00 80.88 69 ARG A O 1
ATOM 552 N N . PRO A 1 70 ? -22.740 5.167 13.744 1.00 63.41 70 PRO A N 1
ATOM 553 C CA . PRO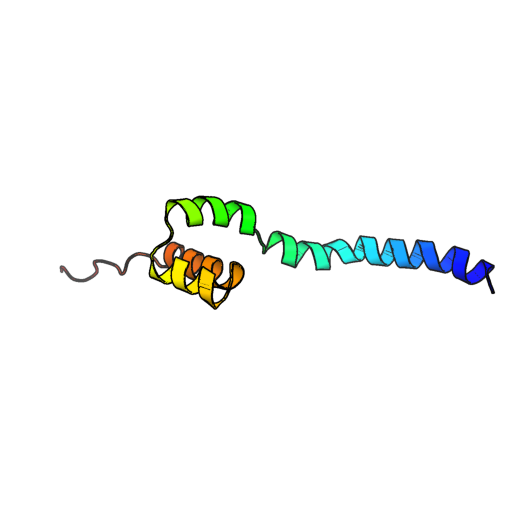 A 1 70 ? -23.523 6.112 14.515 1.00 63.41 70 PRO A CA 1
ATOM 554 C C . PRO A 1 70 ? -23.953 5.411 15.812 1.00 63.41 70 PRO A C 1
ATOM 556 O O . PRO A 1 70 ? -24.260 4.210 15.772 1.00 63.41 70 PRO A O 1
ATOM 559 N N . PRO A 1 71 ? -23.944 6.1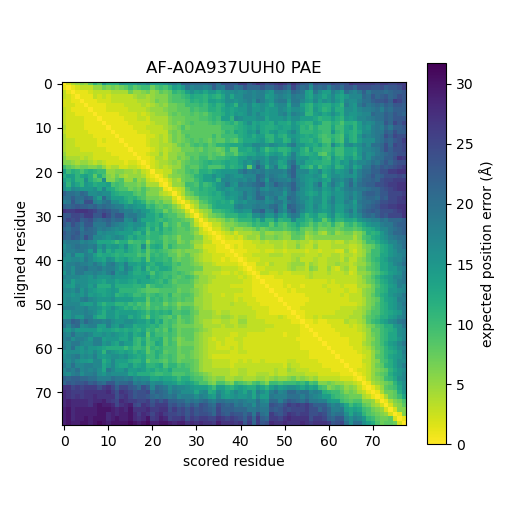11 16.961 1.00 63.19 71 PRO A N 1
ATOM 560 C CA . PRO A 1 71 ? -24.463 5.543 18.196 1.00 63.19 71 PRO A CA 1
ATOM 561 C C . PRO A 1 71 ? -25.869 5.006 17.907 1.00 63.19 71 PRO A C 1
ATOM 563 O O . PRO A 1 71 ? -26.629 5.695 17.218 1.00 63.19 71 PRO A O 1
ATOM 566 N N . PRO A 1 72 ? -26.205 3.775 18.339 1.00 64.88 72 PRO A N 1
ATOM 567 C CA . PRO A 1 72 ? -27.506 3.188 18.058 1.00 64.88 72 PRO A CA 1
ATOM 568 C C . PRO A 1 72 ? -28.566 4.183 18.511 1.00 64.88 72 PRO A C 1
ATOM 570 O O . PRO A 1 72 ? -28.633 4.550 19.685 1.00 64.88 72 PRO A O 1
ATOM 573 N N . GLY A 1 73 ? -29.298 4.698 17.522 1.00 59.47 73 GLY A N 1
ATOM 574 C CA . GLY A 1 73 ? -30.230 5.788 17.697 1.00 59.47 73 GLY A CA 1
ATOM 575 C C . GLY A 1 73 ? -31.165 5.485 18.852 1.00 59.47 73 GLY A C 1
ATOM 576 O O . GLY A 1 73 ? -31.776 4.419 18.927 1.00 59.47 73 GLY A O 1
ATOM 577 N N . LYS A 1 74 ? -31.280 6.468 19.737 1.00 59.91 74 LYS A N 1
ATOM 578 C CA . LYS A 1 74 ? -32.363 6.649 20.697 1.00 59.91 74 LYS A CA 1
ATOM 579 C C . LYS A 1 74 ? -33.681 6.823 19.917 1.00 59.91 74 LYS A C 1
ATOM 581 O O . LYS A 1 74 ? -34.246 7.901 19.880 1.00 59.91 74 LYS A O 1
ATOM 586 N N . HIS A 1 75 ? -34.131 5.774 19.230 1.00 57.41 75 HIS A N 1
ATOM 587 C CA . HIS A 1 75 ? -35.342 5.728 18.402 1.00 57.41 75 HIS A CA 1
ATOM 588 C C . HIS A 1 75 ? -36.420 4.861 19.074 1.00 57.41 75 HIS A C 1
ATOM 590 O O . HIS A 1 75 ? -37.100 4.067 18.434 1.00 57.41 75 HIS A O 1
ATOM 596 N N . ARG A 1 76 ? -36.555 4.981 20.400 1.00 61.00 76 ARG A N 1
ATOM 597 C CA . ARG A 1 76 ? -37.664 4.408 21.175 1.00 61.00 76 ARG A CA 1
ATOM 598 C C . ARG A 1 76 ? -38.002 5.319 22.351 1.00 61.00 76 ARG A C 1
ATOM 600 O O . ARG A 1 76 ? -37.595 5.068 23.478 1.00 61.00 76 ARG A O 1
ATOM 607 N N . ALA A 1 77 ? -38.692 6.407 22.048 1.00 57.03 77 ALA A N 1
ATOM 608 C CA . ALA A 1 77 ? -39.533 7.138 22.988 1.00 57.03 77 ALA A CA 1
ATOM 609 C C . ALA A 1 77 ? -40.498 7.983 22.146 1.00 57.03 77 ALA A C 1
ATOM 611 O O . ALA A 1 77 ? -40.248 9.159 21.897 1.00 57.03 77 ALA A O 1
ATOM 612 N N . ALA A 1 78 ? -41.523 7.324 21.619 1.00 53.19 78 ALA A N 1
ATOM 613 C CA . ALA A 1 78 ? -42.751 7.929 21.126 1.00 53.19 78 ALA A CA 1
ATOM 614 C C . ALA A 1 78 ? -43.891 7.047 21.634 1.00 53.19 78 ALA A C 1
ATOM 616 O O . ALA A 1 78 ? -43.700 5.806 21.580 1.00 53.19 78 ALA A O 1
#

Secondary structure (DSSP, 8-state):
-HHHHHHHHHHHHHHHHHTHHHHHHHHHH-THHHHHHHHHHH--HHHHHHHHHH-HHHHHHHHHHHHHSPP-------